Protein AF-A0A9E4G1M3-F1 (afdb_monomer_lite)

pLDDT: mean 90.33, std 5.77, range [60.66, 97.94]

Secondary structure (DSSP, 8-state):
-HHHHHHHHHHTHHHHHHHHHHHHHHHHHHHHHHHHTTTSTTTTHHHHHHHHHHHHHHHHHHHHHTTS--SSHHHHHHHHHHHHHHHHHHHHHHTTHHHHHHHHHHHHHHHHHHHHHHHHHH-

Foldseek 3Di:
DVVVVVCCVPCVVVLVVVLVQLVLLLVLQVLVQLVVQVVDPLSCSLVSSVVSCVQLVVQLVVCVVVVNDDPDPVSSVVSSVVSSCVSVVVNVVVVVVCSVVVSCVVCVVVVVVSVVVSVVVRD

Sequence (123 aa):
MTLILDWLSREGHLLFFWWLWITLAGVAIMPLALRFLSALPDSGYTLARTLGMLIATWVFWLLGSYGFLDNSAGSIILTWLLVLTASLALYFRAGDGELFSDWWRQNRSLFVVAELLFALVFL

Structure (mmCIF, N/CA/C/O backbone):
data_AF-A0A9E4G1M3-F1
#
_entry.id   AF-A0A9E4G1M3-F1
#
loop_
_atom_site.group_PDB
_atom_site.id
_atom_site.type_symbol
_atom_site.label_atom_id
_atom_site.label_alt_id
_atom_site.label_comp_id
_atom_site.label_asym_id
_atom_site.label_entity_id
_atom_site.label_seq_id
_atom_site.pdbx_PDB_ins_code
_atom_site.Cartn_x
_atom_site.Cartn_y
_atom_site.Cartn_z
_atom_site.occupancy
_atom_site.B_iso_or_equiv
_atom_site.auth_seq_id
_atom_site.auth_comp_id
_atom_site.auth_asym_id
_atom_site.auth_atom_id
_atom_site.pdbx_PDB_model_num
ATOM 1 N N . MET A 1 1 ? -19.475 -21.960 -27.125 1.00 60.66 1 MET A N 1
ATOM 2 C CA . MET A 1 1 ? -18.944 -22.379 -25.806 1.00 60.66 1 MET A CA 1
ATOM 3 C C . MET A 1 1 ? -17.460 -22.770 -25.822 1.00 60.66 1 MET A C 1
ATOM 5 O O . MET A 1 1 ? -16.923 -22.987 -24.749 1.00 60.66 1 MET A O 1
ATOM 9 N N . THR A 1 2 ? -16.772 -22.807 -26.972 1.00 79.12 2 THR A N 1
ATOM 10 C CA . THR A 1 2 ? -15.335 -23.150 -27.072 1.00 79.12 2 THR A CA 1
ATOM 11 C C . THR A 1 2 ? -14.403 -21.961 -26.817 1.00 79.12 2 THR A C 1
ATOM 13 O O . THR A 1 2 ? -13.447 -22.094 -26.068 1.00 79.12 2 THR A O 1
ATOM 16 N N . LEU A 1 3 ? -14.751 -20.765 -27.311 1.00 83.69 3 LEU A N 1
ATOM 17 C CA . LEU A 1 3 ? -13.913 -19.558 -27.192 1.00 83.69 3 LEU A CA 1
ATOM 18 C C . LEU A 1 3 ? -13.527 -19.181 -25.750 1.00 83.69 3 LEU A C 1
ATOM 20 O O . LEU A 1 3 ? -12.393 -18.782 -25.513 1.00 83.69 3 LEU A O 1
ATOM 24 N N . ILE A 1 4 ? -14.446 -19.316 -24.787 1.00 84.25 4 ILE A N 1
ATOM 25 C CA . ILE A 1 4 ? -14.179 -18.969 -23.379 1.00 84.25 4 ILE A CA 1
ATOM 26 C C . ILE A 1 4 ? -13.210 -19.965 -22.739 1.00 84.25 4 ILE A C 1
ATOM 28 O O . ILE A 1 4 ? -12.280 -19.547 -22.062 1.00 84.25 4 ILE A O 1
ATOM 32 N N . LEU A 1 5 ? -13.396 -21.268 -22.971 1.00 85.69 5 LEU A N 1
ATOM 33 C CA . LEU A 1 5 ? -12.518 -22.311 -22.430 1.00 85.69 5 LEU A CA 1
ATOM 34 C C . LEU A 1 5 ? -11.123 -22.245 -23.066 1.00 85.69 5 LEU A C 1
ATOM 36 O O . LEU A 1 5 ? -10.112 -22.362 -22.375 1.00 85.69 5 LEU A O 1
ATOM 40 N N . ASP A 1 6 ? -11.072 -21.972 -24.369 1.00 88.06 6 ASP A N 1
ATOM 41 C CA . ASP A 1 6 ? -9.831 -21.785 -25.116 1.00 88.06 6 ASP A CA 1
ATOM 42 C C . ASP A 1 6 ? -9.049 -20.555 -24.639 1.00 88.06 6 ASP A C 1
ATOM 44 O O . ASP A 1 6 ? -7.819 -20.595 -24.594 1.00 88.06 6 ASP A O 1
ATOM 48 N N . TRP A 1 7 ? -9.742 -19.471 -24.276 1.00 88.75 7 TRP A N 1
ATOM 49 C CA . TRP A 1 7 ? -9.129 -18.294 -23.660 1.00 88.75 7 TRP A CA 1
ATOM 50 C C . TRP A 1 7 ? -8.653 -18.597 -22.237 1.00 88.75 7 TRP A C 1
ATOM 52 O O . TRP A 1 7 ? -7.492 -18.350 -21.924 1.00 88.75 7 TRP A O 1
ATOM 62 N N . LEU A 1 8 ? -9.493 -19.216 -21.399 1.00 87.06 8 LEU A N 1
ATOM 63 C CA . LEU A 1 8 ? -9.148 -19.534 -20.008 1.00 87.06 8 LEU A CA 1
ATOM 64 C C . LEU A 1 8 ? -7.912 -20.438 -19.919 1.00 87.06 8 LEU A C 1
ATOM 66 O O . LEU A 1 8 ? -7.043 -20.217 -19.080 1.00 87.06 8 LEU A O 1
ATOM 70 N N . SER A 1 9 ? -7.802 -21.419 -20.820 1.00 88.06 9 SER A N 1
ATOM 71 C CA . SER A 1 9 ? -6.650 -22.328 -20.874 1.00 88.06 9 SER A CA 1
ATOM 72 C C . SER A 1 9 ? -5.335 -21.630 -21.243 1.00 88.06 9 SER A C 1
ATOM 74 O O . SER A 1 9 ? -4.269 -22.072 -20.820 1.00 88.06 9 SER A O 1
ATOM 76 N N . ARG A 1 10 ? -5.401 -20.534 -22.011 1.00 90.44 10 ARG A N 1
ATOM 77 C CA . ARG A 1 10 ? -4.226 -19.780 -22.467 1.00 90.44 10 ARG A CA 1
ATOM 78 C C . ARG A 1 10 ? -3.873 -18.626 -21.541 1.00 90.44 10 ARG A C 1
ATOM 80 O O . ARG A 1 10 ? -2.705 -18.433 -21.229 1.00 90.44 10 ARG A O 1
ATOM 87 N N . GLU A 1 11 ? -4.874 -17.882 -21.092 1.00 91.25 11 GLU A N 1
ATOM 88 C CA . GLU A 1 11 ? -4.728 -16.567 -20.460 1.00 91.25 11 GLU A CA 1
ATOM 89 C C . GLU A 1 11 ? -5.347 -16.489 -19.061 1.00 91.25 11 GLU A C 1
ATOM 91 O O . GLU A 1 11 ? -5.134 -15.505 -18.361 1.00 91.25 11 GLU A O 1
ATOM 96 N N . GLY A 1 12 ? -6.054 -17.523 -18.593 1.00 87.06 12 GLY A N 1
ATOM 97 C CA . GLY A 1 12 ? -6.704 -17.505 -17.276 1.00 87.06 12 GLY A CA 1
ATOM 98 C C . GLY A 1 12 ? -5.734 -17.252 -16.115 1.00 87.06 12 GLY A C 1
ATOM 99 O O . GLY A 1 12 ? -6.106 -16.646 -15.113 1.00 87.06 12 GLY A O 1
ATOM 100 N N . HIS A 1 13 ? -4.457 -17.612 -16.276 1.00 88.06 13 HIS A N 1
ATOM 101 C CA . HIS A 1 13 ? -3.403 -17.302 -15.308 1.00 88.06 13 HIS A CA 1
ATOM 102 C C . HIS A 1 13 ? -3.223 -15.789 -15.068 1.00 88.06 13 HIS A C 1
ATOM 104 O O . HIS A 1 13 ? -2.813 -15.390 -13.978 1.00 88.06 13 HIS A O 1
ATOM 110 N N . LEU A 1 14 ? -3.561 -14.934 -16.042 1.00 90.69 14 LEU A N 1
ATOM 111 C CA . LEU A 1 14 ? -3.490 -13.476 -15.914 1.00 90.69 14 LEU A CA 1
ATOM 112 C C . LEU A 1 14 ? -4.460 -12.946 -14.855 1.00 90.69 14 LEU A C 1
ATOM 114 O O . LEU A 1 14 ? -4.114 -12.002 -14.149 1.00 90.69 14 LEU A O 1
ATOM 118 N N . LEU A 1 15 ? -5.634 -13.569 -14.697 1.00 87.25 15 LEU A N 1
ATOM 119 C CA . LEU A 1 15 ? -6.597 -13.201 -13.654 1.00 87.25 15 LEU A CA 1
ATOM 120 C C . LEU A 1 15 ? -6.013 -13.447 -12.264 1.00 87.25 15 LEU A C 1
ATOM 122 O O . LEU A 1 15 ? -6.107 -12.587 -11.392 1.00 87.25 15 LEU A O 1
ATOM 126 N N . PHE A 1 16 ? -5.336 -14.583 -12.086 1.00 87.62 16 PHE A N 1
ATOM 127 C CA . PHE A 1 16 ? -4.658 -14.901 -10.835 1.00 87.62 16 PHE A CA 1
ATOM 128 C C . PHE A 1 16 ? -3.524 -13.914 -10.532 1.00 87.62 16 PHE A C 1
ATOM 130 O O . PHE A 1 16 ? -3.434 -13.406 -9.416 1.00 87.62 16 PHE A O 1
ATOM 137 N N . PHE A 1 17 ? -2.676 -13.591 -11.515 1.00 89.06 17 PHE A N 1
ATOM 138 C CA . PHE A 1 17 ? -1.614 -12.601 -11.310 1.00 89.06 17 PHE A CA 1
ATOM 139 C C . PHE A 1 17 ? -2.172 -11.204 -11.042 1.00 89.06 17 PHE A C 1
ATOM 141 O O . PHE A 1 17 ? -1.655 -10.502 -10.177 1.00 89.06 17 PHE A O 1
ATOM 148 N N . TRP A 1 18 ? -3.238 -10.804 -11.735 1.00 87.69 18 TRP A N 1
ATOM 149 C CA . TRP A 1 18 ? -3.932 -9.548 -11.472 1.00 87.69 18 TRP A CA 1
ATOM 150 C C . TRP A 1 18 ? -4.460 -9.495 -10.037 1.00 87.69 18 TRP A C 1
ATOM 152 O O . TRP A 1 18 ? -4.161 -8.552 -9.302 1.00 87.69 18 TRP A O 1
ATOM 162 N N . TRP A 1 19 ? -5.171 -10.545 -9.617 1.00 88.25 19 TRP A N 1
ATOM 163 C CA . TRP A 1 19 ? -5.657 -10.724 -8.251 1.00 88.25 19 TRP A CA 1
ATOM 164 C C . TRP A 1 19 ? -4.520 -10.667 -7.224 1.00 88.25 19 TRP A C 1
ATOM 166 O O . TRP A 1 19 ? -4.639 -10.004 -6.190 1.00 88.25 19 TRP A O 1
ATOM 176 N N . LEU A 1 20 ? -3.384 -11.299 -7.516 1.00 89.19 20 LEU A N 1
ATOM 177 C CA . LEU A 1 20 ? -2.210 -11.270 -6.652 1.00 89.19 20 LEU A CA 1
ATOM 178 C C . LEU A 1 20 ? -1.647 -9.849 -6.529 1.00 89.19 20 LEU A C 1
ATOM 180 O O . LEU A 1 20 ? -1.432 -9.379 -5.414 1.00 89.19 20 LEU A O 1
ATOM 184 N N . TRP A 1 21 ? -1.462 -9.133 -7.640 1.00 90.25 21 TRP A N 1
ATOM 185 C CA . TRP A 1 21 ? -0.898 -7.781 -7.634 1.00 90.25 21 TRP A CA 1
ATOM 186 C C . TRP A 1 21 ? -1.763 -6.779 -6.869 1.00 90.25 21 TRP A C 1
ATOM 188 O O . TRP A 1 21 ? -1.241 -6.038 -6.039 1.00 90.25 21 TRP A O 1
ATOM 198 N N . ILE A 1 22 ? -3.083 -6.792 -7.065 1.00 91.38 22 ILE A N 1
ATOM 199 C CA . ILE A 1 22 ? -3.995 -5.917 -6.308 1.00 91.38 22 ILE A CA 1
ATOM 200 C C . ILE A 1 22 ? -4.104 -6.326 -4.829 1.00 91.38 22 ILE A C 1
ATOM 202 O O . ILE A 1 22 ? -4.388 -5.488 -3.974 1.00 91.38 22 ILE A O 1
ATOM 206 N N . THR A 1 23 ? -3.855 -7.597 -4.494 1.00 90.69 23 THR A N 1
ATOM 207 C CA . THR A 1 23 ? -3.741 -8.040 -3.094 1.00 90.69 23 THR A CA 1
ATOM 208 C C . THR A 1 23 ? -2.472 -7.490 -2.458 1.00 90.69 23 THR A C 1
ATOM 210 O O . THR A 1 23 ? -2.539 -6.866 -1.401 1.00 90.69 23 THR A O 1
ATOM 213 N N . LEU A 1 24 ? -1.324 -7.663 -3.120 1.00 92.06 24 LEU A N 1
ATOM 214 C CA . L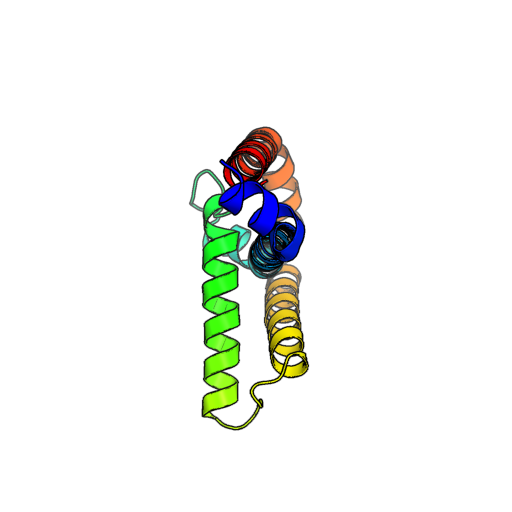EU A 1 24 ? -0.042 -7.110 -2.679 1.00 92.06 24 LEU A CA 1
ATOM 215 C C . LEU A 1 24 ? -0.125 -5.591 -2.523 1.00 92.06 24 LEU A C 1
ATOM 217 O O . LEU A 1 24 ? 0.425 -5.040 -1.570 1.00 92.06 24 LEU A O 1
ATOM 221 N N . ALA A 1 25 ? -0.895 -4.938 -3.393 1.00 92.06 25 ALA A N 1
ATOM 222 C CA . ALA A 1 25 ? -1.213 -3.531 -3.278 1.00 92.06 25 ALA A CA 1
ATOM 223 C C . ALA A 1 25 ? -1.896 -3.160 -1.971 1.00 92.06 25 ALA A C 1
ATOM 225 O O . ALA A 1 25 ? -1.441 -2.265 -1.254 1.00 92.06 25 ALA A O 1
ATOM 226 N N . GLY A 1 26 ? -2.972 -3.879 -1.656 1.00 93.38 26 GLY A N 1
ATOM 227 C CA . GLY A 1 26 ? -3.687 -3.704 -0.403 1.00 93.38 26 GLY A CA 1
ATOM 228 C C . GLY A 1 26 ? -2.787 -3.934 0.800 1.00 93.38 26 GLY A C 1
ATOM 229 O O . GLY A 1 26 ? -2.756 -3.103 1.701 1.00 93.38 26 GLY A O 1
ATOM 230 N N . VAL A 1 27 ? -1.989 -5.002 0.784 1.00 92.19 27 VAL A N 1
ATOM 231 C CA . VAL A 1 27 ? -1.061 -5.328 1.875 1.00 92.19 27 VAL A CA 1
ATOM 232 C C . VAL A 1 27 ? -0.019 -4.227 2.076 1.00 92.19 27 VAL A C 1
ATOM 234 O O . VAL A 1 27 ? 0.232 -3.834 3.214 1.00 92.19 27 VAL A O 1
ATOM 237 N N . ALA A 1 28 ? 0.552 -3.686 0.997 1.00 94.12 28 ALA A N 1
ATOM 238 C CA . ALA A 1 28 ? 1.566 -2.637 1.079 1.00 94.12 28 ALA A CA 1
ATOM 239 C C . ALA A 1 28 ? 1.049 -1.368 1.770 1.00 94.12 28 ALA A C 1
ATOM 241 O O . ALA A 1 28 ? 1.768 -0.749 2.558 1.00 94.12 28 ALA A O 1
ATOM 242 N N . ILE A 1 29 ? -0.207 -0.996 1.513 1.00 95.44 29 ILE A N 1
ATOM 243 C CA . ILE A 1 29 ? -0.812 0.203 2.098 1.00 95.44 29 ILE A CA 1
ATOM 244 C C . ILE A 1 29 ? -1.550 -0.056 3.413 1.00 95.44 29 ILE A C 1
ATOM 246 O O . ILE A 1 29 ? -1.871 0.896 4.119 1.00 95.44 29 ILE A O 1
ATOM 250 N N . MET A 1 30 ? -1.804 -1.315 3.772 1.00 92.50 30 MET A N 1
ATOM 251 C CA . MET A 1 30 ? -2.613 -1.678 4.937 1.00 92.50 30 MET A CA 1
ATOM 252 C C . MET A 1 30 ? -2.164 -1.002 6.248 1.00 92.50 30 MET A C 1
ATOM 254 O O . MET A 1 30 ? -3.032 -0.476 6.942 1.00 92.50 30 MET A O 1
ATOM 258 N N . PRO A 1 31 ? -0.860 -0.913 6.591 1.00 91.94 31 PRO A N 1
ATOM 259 C CA . PRO A 1 31 ? -0.431 -0.209 7.804 1.00 91.94 31 PRO A CA 1
ATOM 260 C C . PRO A 1 31 ? -0.842 1.273 7.827 1.00 91.94 31 PRO A C 1
ATOM 262 O O . PRO A 1 31 ? -1.276 1.788 8.855 1.00 91.94 31 PRO A O 1
ATOM 265 N N . LEU A 1 32 ? -0.755 1.955 6.680 1.00 92.00 32 LEU A N 1
ATOM 266 C CA . LEU A 1 32 ? -1.216 3.337 6.526 1.00 92.00 32 LEU A CA 1
ATOM 267 C C . LEU A 1 32 ? -2.741 3.439 6.541 1.00 92.00 32 LEU A C 1
ATOM 269 O O . LEU A 1 32 ? -3.272 4.368 7.148 1.00 92.00 32 LEU A O 1
ATOM 273 N N . ALA A 1 33 ? -3.438 2.500 5.895 1.00 93.56 33 ALA A N 1
ATOM 274 C CA . ALA A 1 33 ? -4.895 2.452 5.879 1.00 93.56 33 ALA A CA 1
ATOM 275 C C . ALA A 1 33 ? -5.439 2.298 7.304 1.00 93.56 33 ALA A C 1
ATOM 277 O O . ALA A 1 33 ? -6.201 3.149 7.745 1.00 93.56 33 ALA A O 1
ATOM 278 N N . LEU A 1 34 ? -4.948 1.319 8.068 1.00 91.50 34 LEU A N 1
ATOM 279 C CA . LEU A 1 34 ? -5.350 1.103 9.461 1.00 91.50 34 LEU A CA 1
ATOM 280 C C . LEU A 1 34 ? -5.200 2.351 10.326 1.00 91.50 34 LEU A C 1
ATOM 282 O O . LEU A 1 34 ? -6.036 2.610 11.183 1.00 91.50 34 LEU A O 1
ATOM 286 N N . ARG A 1 35 ? -4.154 3.142 10.085 1.00 90.12 35 ARG A N 1
ATOM 287 C CA . ARG A 1 35 ? -3.905 4.372 10.829 1.00 90.12 35 ARG A CA 1
ATOM 288 C C . ARG A 1 35 ? -4.829 5.507 10.393 1.00 90.12 35 ARG A C 1
ATOM 290 O O . ARG A 1 35 ? -5.568 6.055 11.210 1.00 90.12 35 ARG A O 1
ATOM 297 N N . PHE A 1 36 ? -4.780 5.882 9.115 1.00 91.25 36 PHE A N 1
ATOM 298 C CA . PHE A 1 36 ? -5.482 7.064 8.602 1.00 91.25 36 PHE A CA 1
ATOM 299 C C . PHE A 1 36 ? -6.986 6.854 8.434 1.00 91.25 36 PHE A C 1
ATOM 301 O O . PHE A 1 36 ? -7.747 7.817 8.456 1.00 91.25 36 PHE A O 1
ATOM 308 N N . LEU A 1 37 ? -7.410 5.603 8.285 1.00 93.19 37 LEU A N 1
ATOM 309 C CA . LEU A 1 37 ? -8.800 5.194 8.122 1.00 93.19 37 LEU A CA 1
ATOM 310 C C . LEU A 1 37 ? -9.322 4.443 9.350 1.00 93.19 37 LEU A C 1
ATOM 312 O O . LEU A 1 37 ? -10.377 3.827 9.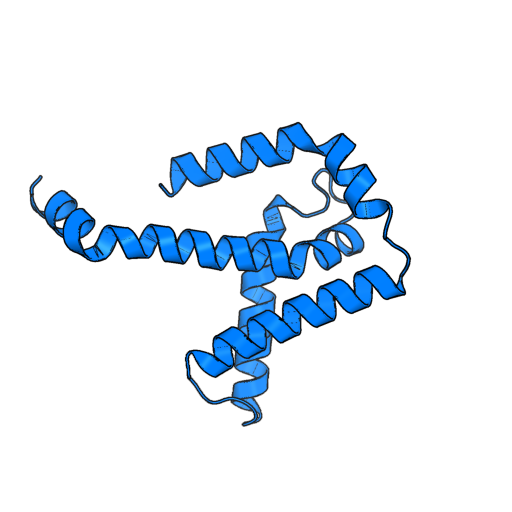269 1.00 93.19 37 LEU A O 1
ATOM 316 N N . SER A 1 38 ? -8.640 4.538 10.497 1.00 88.75 38 SER A N 1
ATOM 317 C CA . SER A 1 38 ? -9.065 3.943 11.779 1.00 88.75 38 SER A CA 1
ATOM 318 C C . SER A 1 38 ? -10.487 4.332 12.200 1.00 88.75 38 SER A C 1
ATOM 320 O O . SER A 1 38 ? -11.154 3.561 12.882 1.00 88.75 38 SER A O 1
ATOM 322 N N . ALA A 1 39 ? -10.975 5.499 11.768 1.00 89.25 39 ALA A N 1
ATOM 323 C CA . ALA A 1 39 ? -12.335 5.961 12.039 1.00 89.25 39 ALA A CA 1
ATOM 324 C C . ALA A 1 39 ? -13.428 5.200 11.256 1.00 89.25 39 ALA A C 1
ATOM 326 O O . ALA A 1 39 ? -14.608 5.330 11.580 1.00 89.25 39 ALA A O 1
ATOM 327 N N . LEU A 1 40 ? -13.067 4.436 10.217 1.00 89.88 40 LEU A N 1
ATOM 328 C CA . LEU A 1 40 ? -14.007 3.611 9.458 1.00 89.88 40 LEU A CA 1
ATOM 329 C C . LEU A 1 40 ? -14.270 2.272 10.171 1.00 89.88 40 LEU A C 1
ATOM 331 O O . LEU A 1 40 ? -13.355 1.725 10.787 1.00 89.88 40 LEU A O 1
ATOM 335 N N . PRO A 1 41 ? -15.477 1.684 10.036 1.00 85.56 41 PRO A N 1
ATOM 336 C CA . PRO A 1 41 ? -15.829 0.421 10.700 1.00 85.56 41 PRO A CA 1
ATOM 337 C C . PRO A 1 41 ? -14.917 -0.768 10.355 1.00 85.56 41 PRO A C 1
ATOM 339 O O . PRO A 1 41 ? -14.766 -1.691 11.154 1.00 85.56 41 PRO A O 1
ATOM 342 N N . ASP A 1 42 ? -14.326 -0.768 9.159 1.00 87.75 42 ASP A N 1
ATOM 343 C CA . ASP A 1 42 ? -13.393 -1.794 8.681 1.00 87.75 42 ASP A CA 1
ATOM 344 C C . ASP A 1 42 ? -11.921 -1.353 8.754 1.00 87.75 42 ASP A C 1
ATOM 346 O O . ASP A 1 42 ? -11.036 -2.067 8.276 1.00 87.75 42 ASP A O 1
ATOM 350 N N . SER A 1 43 ? -11.661 -0.171 9.322 1.00 88.94 43 SER A N 1
ATOM 351 C CA . SER A 1 43 ? -10.361 0.509 9.354 1.00 88.94 43 SER A CA 1
ATOM 352 C C . SER A 1 43 ? -9.688 0.634 7.979 1.00 88.94 43 SER A C 1
ATOM 354 O O . SER A 1 43 ? -8.463 0.604 7.860 1.00 88.94 43 SER A O 1
ATOM 356 N N . GLY A 1 44 ? -10.493 0.756 6.917 1.00 90.38 44 GLY A N 1
ATOM 357 C CA . GLY A 1 44 ? -10.018 0.968 5.552 1.00 90.38 44 GLY A CA 1
ATOM 358 C C . GLY A 1 44 ? -9.562 -0.293 4.816 1.00 90.38 44 GLY A C 1
ATOM 359 O O . GLY A 1 44 ? -9.041 -0.176 3.707 1.00 90.38 44 GLY A O 1
ATOM 360 N N . TYR A 1 45 ? -9.765 -1.488 5.376 1.00 90.00 45 TYR A N 1
ATOM 361 C CA . TYR A 1 45 ? -9.342 -2.746 4.755 1.00 90.00 45 TYR A CA 1
ATOM 362 C C . TYR A 1 45 ? -9.969 -2.984 3.372 1.00 90.00 45 TYR A C 1
ATOM 364 O O . TYR A 1 45 ? -9.263 -3.336 2.427 1.00 90.00 45 TYR A O 1
ATOM 372 N N . THR A 1 46 ? -11.269 -2.717 3.205 1.00 88.50 46 THR A N 1
ATOM 373 C CA . THR A 1 46 ? -11.951 -2.895 1.908 1.00 88.50 46 THR A CA 1
ATOM 374 C C . THR A 1 46 ? -11.406 -1.930 0.851 1.00 88.50 46 THR A C 1
ATOM 376 O O . THR A 1 46 ? -11.341 -2.253 -0.335 1.00 88.50 46 THR A O 1
ATOM 379 N N . LEU A 1 47 ? -10.961 -0.746 1.283 1.00 91.19 47 LEU A N 1
ATOM 380 C CA . LEU A 1 47 ? -10.355 0.265 0.418 1.00 91.19 47 LEU A CA 1
ATOM 381 C C . LEU A 1 47 ? -8.865 0.020 0.166 1.00 91.19 47 LEU A C 1
ATOM 383 O O . LEU A 1 47 ? -8.322 0.604 -0.771 1.00 91.19 47 LEU A O 1
ATOM 387 N N . ALA A 1 48 ? -8.202 -0.835 0.950 1.00 93.38 48 ALA A N 1
ATOM 388 C CA . ALA A 1 48 ? -6.754 -0.999 0.909 1.00 93.38 48 ALA A CA 1
ATOM 389 C C . ALA A 1 48 ? -6.260 -1.382 -0.491 1.00 93.38 48 ALA A C 1
ATOM 391 O O . ALA A 1 48 ? -5.315 -0.781 -0.989 1.00 93.38 48 ALA A O 1
ATOM 392 N N . ARG A 1 49 ? -6.928 -2.319 -1.176 1.00 92.06 49 ARG A N 1
ATOM 393 C CA . ARG A 1 49 ? -6.555 -2.750 -2.541 1.00 92.06 49 ARG A CA 1
ATOM 394 C C . ARG A 1 49 ? -6.581 -1.577 -3.528 1.00 92.06 49 ARG A C 1
ATOM 396 O O . ARG A 1 49 ? -5.617 -1.357 -4.259 1.00 92.06 49 ARG A O 1
ATOM 403 N N . THR A 1 50 ? -7.650 -0.782 -3.492 1.00 94.00 50 THR A N 1
ATOM 404 C CA . THR A 1 50 ? -7.823 0.405 -4.343 1.00 94.00 50 THR A CA 1
ATOM 405 C C . THR A 1 50 ? -6.815 1.500 -3.997 1.00 94.00 50 THR A C 1
ATOM 407 O O . THR A 1 50 ? -6.189 2.064 -4.891 1.00 94.00 50 THR A O 1
ATOM 410 N N . LEU A 1 51 ? -6.617 1.784 -2.708 1.00 95.56 51 LEU A N 1
ATOM 411 C CA . LEU A 1 51 ? -5.666 2.791 -2.232 1.00 95.56 51 LEU A CA 1
ATOM 412 C C . LEU A 1 51 ? -4.224 2.411 -2.552 1.00 95.56 51 LEU A C 1
ATOM 414 O O . LEU A 1 51 ? -3.450 3.260 -2.981 1.00 95.56 51 LEU A O 1
ATOM 418 N N . GLY A 1 52 ? -3.872 1.138 -2.387 1.00 95.25 52 GLY A N 1
ATOM 419 C CA . GLY A 1 52 ? -2.551 0.619 -2.705 1.00 95.25 52 GLY A CA 1
ATOM 420 C C . GLY A 1 52 ? -2.252 0.754 -4.189 1.00 95.25 52 GLY A C 1
ATOM 421 O O . GLY A 1 52 ? -1.194 1.259 -4.553 1.00 95.25 52 GLY A O 1
ATOM 422 N N . MET A 1 53 ? -3.213 0.392 -5.045 1.00 95.19 53 MET A N 1
ATOM 423 C CA . MET A 1 53 ? -3.098 0.582 -6.492 1.00 95.19 53 MET A CA 1
ATOM 424 C C . MET A 1 53 ? -2.954 2.058 -6.856 1.00 95.19 53 MET A C 1
ATOM 426 O O . MET A 1 53 ? -2.061 2.406 -7.627 1.00 95.19 53 MET A O 1
ATOM 430 N N . LEU A 1 54 ? -3.790 2.929 -6.282 1.00 96.25 54 LEU A N 1
ATOM 431 C CA . LEU A 1 54 ? -3.739 4.369 -6.524 1.00 96.25 54 LEU A CA 1
ATOM 432 C C . LEU A 1 54 ? -2.375 4.948 -6.139 1.00 96.25 54 LEU A C 1
ATOM 434 O O . LEU A 1 54 ? -1.742 5.609 -6.956 1.00 96.25 54 LEU A O 1
ATOM 438 N N . ILE A 1 55 ? -1.914 4.682 -4.917 1.00 96.31 55 ILE A N 1
ATOM 439 C CA . ILE A 1 55 ? -0.675 5.251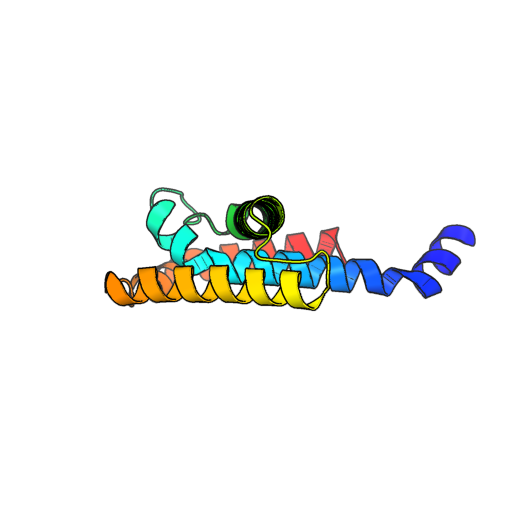 -4.382 1.00 96.31 55 ILE A CA 1
ATOM 440 C C . ILE A 1 55 ? 0.539 4.693 -5.122 1.00 96.31 55 ILE A C 1
ATOM 442 O O . ILE A 1 55 ? 1.389 5.475 -5.536 1.00 96.31 55 ILE A O 1
ATOM 446 N N . ALA A 1 56 ? 0.619 3.381 -5.354 1.00 95.44 56 ALA A N 1
ATOM 447 C CA . ALA A 1 56 ? 1.737 2.799 -6.096 1.00 95.44 56 ALA A CA 1
ATOM 448 C C . ALA A 1 56 ? 1.790 3.302 -7.542 1.00 95.44 56 ALA A C 1
ATOM 450 O O . ALA A 1 56 ? 2.853 3.706 -8.008 1.00 95.44 56 ALA A O 1
ATOM 451 N N . THR A 1 57 ? 0.648 3.360 -8.234 1.00 95.62 57 THR A N 1
ATOM 452 C CA . THR A 1 57 ? 0.592 3.878 -9.611 1.00 95.62 57 THR A CA 1
ATOM 453 C C . THR A 1 57 ? 0.965 5.355 -9.655 1.00 95.62 57 THR A C 1
ATOM 455 O O . THR A 1 57 ? 1.733 5.773 -10.520 1.00 95.62 57 THR A O 1
ATOM 458 N N . TRP A 1 58 ? 0.462 6.147 -8.706 1.00 96.81 58 TRP A N 1
ATOM 459 C CA . TRP A 1 58 ? 0.766 7.570 -8.625 1.00 96.81 58 TRP A CA 1
ATOM 460 C C . TRP A 1 58 ? 2.250 7.823 -8.343 1.00 96.81 58 TRP A C 1
ATOM 462 O O . TRP A 1 58 ? 2.861 8.620 -9.048 1.00 96.81 58 TRP A O 1
ATOM 472 N N . VAL A 1 59 ? 2.860 7.107 -7.389 1.00 97.12 59 VAL A N 1
ATOM 473 C CA . VAL A 1 59 ? 4.301 7.218 -7.095 1.00 97.12 59 VAL A CA 1
ATOM 474 C C . VAL A 1 59 ? 5.141 6.802 -8.303 1.00 97.12 59 VAL A C 1
ATOM 476 O O . VAL A 1 59 ? 6.077 7.515 -8.657 1.00 97.12 59 VAL A O 1
ATOM 479 N N . PHE A 1 60 ? 4.795 5.695 -8.968 1.00 97.38 60 PHE A N 1
ATOM 480 C CA . PHE A 1 60 ? 5.508 5.226 -10.160 1.00 97.38 60 PHE A CA 1
ATOM 481 C C . PHE A 1 60 ? 5.472 6.290 -11.259 1.00 97.38 60 PHE A C 1
ATOM 483 O O . PHE A 1 60 ? 6.507 6.658 -11.814 1.00 97.38 60 PHE A O 1
ATOM 490 N N . TRP A 1 61 ? 4.281 6.827 -11.534 1.00 97.25 61 TRP A N 1
ATOM 491 C CA . TRP A 1 61 ? 4.088 7.835 -12.569 1.00 97.25 61 TRP A CA 1
ATOM 492 C C . TRP A 1 61 ? 4.793 9.150 -12.234 1.00 97.25 61 TRP A C 1
ATOM 494 O O . TRP A 1 61 ? 5.401 9.766 -13.109 1.00 97.25 61 TRP A O 1
ATOM 504 N N . LEU A 1 62 ? 4.760 9.565 -10.966 1.00 97.94 62 LEU A N 1
ATOM 505 C CA . LEU A 1 62 ? 5.455 10.752 -10.482 1.00 97.94 62 LEU A CA 1
ATOM 506 C C . LEU A 1 62 ? 6.970 10.615 -10.689 1.00 97.94 62 LEU A C 1
ATOM 508 O O . LEU A 1 62 ? 7.596 11.486 -11.289 1.00 97.94 62 LEU A O 1
ATOM 512 N N . LEU A 1 63 ? 7.556 9.503 -10.239 1.00 97.81 63 LEU A N 1
ATOM 513 C CA . LEU A 1 63 ? 8.990 9.249 -10.366 1.00 97.81 63 LEU A CA 1
ATOM 514 C C . LEU A 1 63 ? 9.423 9.108 -11.831 1.00 97.81 63 LEU A C 1
ATOM 516 O O . LEU A 1 63 ? 10.468 9.638 -12.206 1.00 97.81 63 LEU A O 1
ATOM 520 N N . GLY A 1 64 ? 8.607 8.466 -12.669 1.00 97.62 64 GLY A N 1
ATOM 521 C CA . GLY A 1 64 ? 8.837 8.406 -14.112 1.00 97.62 64 GLY A CA 1
ATOM 522 C C . GLY A 1 64 ? 8.775 9.782 -14.780 1.00 97.62 64 GLY A C 1
ATOM 523 O O . GLY A 1 64 ? 9.636 10.115 -15.589 1.00 97.62 64 GLY A O 1
ATOM 524 N N . SER A 1 65 ? 7.819 10.629 -14.385 1.00 97.56 65 SER A N 1
ATOM 525 C CA . SER A 1 65 ? 7.668 11.990 -14.927 1.00 97.56 65 SER A CA 1
ATOM 526 C C . SER A 1 65 ? 8.848 12.902 -14.594 1.00 97.56 65 SER A C 1
ATOM 528 O O . SER A 1 65 ? 9.212 13.755 -15.400 1.00 97.56 65 SER A O 1
ATOM 530 N N . TYR A 1 66 ? 9.477 12.708 -13.433 1.00 97.62 66 TYR A N 1
ATOM 531 C CA . TYR A 1 66 ? 10.713 13.403 -13.061 1.00 97.62 66 TYR A CA 1
ATOM 532 C C . TYR A 1 66 ? 11.986 12.752 -13.632 1.00 97.62 66 TYR A C 1
ATOM 534 O O . TYR A 1 66 ? 13.080 13.267 -13.412 1.00 97.62 66 TYR A O 1
ATOM 542 N N . GLY A 1 67 ? 11.863 11.641 -14.366 1.00 96.88 67 GLY A N 1
ATOM 543 C CA . GLY A 1 67 ? 12.987 10.939 -14.988 1.00 96.88 67 GLY A CA 1
ATOM 544 C C . GLY A 1 67 ? 13.787 10.037 -14.044 1.00 96.88 67 GLY A C 1
ATOM 545 O O . GLY A 1 67 ? 14.882 9.615 -14.405 1.00 96.88 67 GLY A O 1
ATOM 546 N N . PHE A 1 68 ? 13.272 9.731 -12.846 1.00 97.19 68 PHE A N 1
ATOM 547 C CA . PHE A 1 68 ? 13.929 8.814 -11.905 1.00 97.19 68 PHE A CA 1
ATOM 548 C C . PHE A 1 68 ? 13.747 7.344 -12.275 1.00 97.19 68 PHE A C 1
ATOM 550 O O . PHE A 1 68 ? 14.605 6.527 -11.950 1.00 97.19 68 PHE A O 1
ATOM 557 N N . LEU A 1 69 ? 12.621 7.003 -12.904 1.00 97.25 69 LEU A N 1
ATOM 558 C CA . LEU A 1 69 ? 12.272 5.636 -13.276 1.00 97.25 69 LEU A CA 1
ATOM 559 C C . LEU A 1 69 ? 12.006 5.535 -14.773 1.00 97.25 69 LEU A C 1
ATOM 561 O O . LEU A 1 69 ? 11.412 6.425 -15.380 1.00 97.25 69 LEU A O 1
ATOM 565 N N . ASP A 1 70 ? 12.408 4.410 -15.348 1.00 96.00 70 ASP A N 1
ATOM 566 C CA . ASP A 1 70 ? 11.998 3.996 -16.681 1.00 96.00 70 ASP A CA 1
ATOM 567 C C . ASP A 1 70 ? 10.713 3.155 -16.626 1.00 96.00 70 ASP A C 1
ATOM 569 O O . ASP A 1 70 ? 10.285 2.676 -15.571 1.00 96.00 70 ASP A O 1
ATOM 573 N N . ASN A 1 71 ? 10.077 2.948 -17.780 1.00 95.94 71 ASN A N 1
ATOM 574 C CA . ASN A 1 71 ? 8.931 2.047 -17.867 1.00 95.94 71 ASN A CA 1
ATOM 575 C C . ASN A 1 71 ? 9.408 0.595 -17.998 1.00 95.94 71 ASN A C 1
ATOM 577 O O . ASN A 1 71 ? 9.404 0.011 -19.082 1.00 95.94 71 ASN A O 1
ATOM 581 N N . SER A 1 72 ? 9.866 0.041 -16.879 1.00 96.50 72 SER A N 1
ATOM 582 C CA . SER A 1 72 ? 10.333 -1.337 -16.772 1.00 96.50 72 SER A CA 1
ATOM 583 C C . SER A 1 72 ? 9.648 -2.071 -15.619 1.00 96.50 72 SER A C 1
ATOM 585 O O . SER A 1 72 ? 9.186 -1.472 -14.643 1.00 96.50 72 SER A O 1
ATOM 587 N N . ALA A 1 73 ? 9.625 -3.404 -15.696 1.00 93.75 73 ALA A N 1
ATOM 588 C CA . ALA A 1 73 ? 9.128 -4.241 -14.603 1.00 93.75 73 ALA A CA 1
ATOM 589 C C . ALA A 1 73 ? 9.900 -3.992 -13.291 1.00 93.75 73 ALA A C 1
ATOM 591 O O . ALA A 1 73 ? 9.306 -4.009 -12.213 1.00 93.75 73 ALA A O 1
ATOM 592 N N . GLY A 1 74 ? 11.205 -3.704 -13.380 1.00 96.00 74 GLY A N 1
ATOM 593 C CA . GLY A 1 74 ? 12.040 -3.373 -12.224 1.00 96.00 74 GLY A CA 1
ATOM 594 C C . GLY A 1 74 ? 11.591 -2.089 -11.527 1.00 96.00 74 GLY A C 1
ATOM 595 O O . GLY A 1 74 ? 11.451 -2.076 -10.306 1.00 96.00 74 GLY A O 1
ATOM 596 N N . SER A 1 75 ? 11.280 -1.043 -12.293 1.00 96.31 75 SER A N 1
ATOM 597 C CA . SER A 1 75 ? 10.789 0.237 -11.767 1.00 96.31 75 SER A CA 1
ATOM 598 C C . SER A 1 75 ? 9.415 0.123 -11.092 1.00 96.31 75 SER A C 1
ATOM 600 O O . SER A 1 75 ? 9.165 0.766 -10.066 1.00 96.31 75 SER A O 1
ATOM 602 N N . ILE A 1 76 ? 8.543 -0.756 -11.597 1.00 93.69 76 ILE A N 1
ATOM 603 C CA . ILE A 1 76 ? 7.260 -1.076 -10.949 1.00 93.69 76 ILE A CA 1
ATOM 604 C C . ILE A 1 76 ? 7.499 -1.771 -9.602 1.00 93.69 76 ILE A C 1
ATOM 606 O O . ILE A 1 76 ? 6.950 -1.347 -8.584 1.00 93.69 76 ILE A O 1
ATOM 610 N N . ILE A 1 77 ? 8.345 -2.809 -9.569 1.00 94.31 77 ILE A N 1
ATOM 611 C CA . ILE A 1 77 ? 8.673 -3.539 -8.331 1.00 94.31 77 ILE A CA 1
ATOM 612 C C . ILE A 1 77 ? 9.321 -2.606 -7.303 1.00 94.31 77 ILE A C 1
ATOM 614 O O . ILE A 1 77 ? 8.943 -2.618 -6.132 1.00 94.31 77 ILE A O 1
ATOM 618 N N . LEU A 1 78 ? 10.261 -1.760 -7.731 1.00 95.75 78 LEU A N 1
ATOM 619 C CA . LEU A 1 78 ? 10.898 -0.772 -6.864 1.00 95.75 78 LEU A CA 1
ATOM 620 C C . LEU A 1 78 ? 9.864 0.176 -6.250 1.00 95.75 78 LEU A C 1
ATOM 622 O O . LEU A 1 78 ? 9.914 0.442 -5.052 1.00 95.75 78 LEU A O 1
ATOM 626 N N . THR A 1 79 ? 8.890 0.635 -7.036 1.00 95.50 79 THR A N 1
ATOM 627 C CA . THR A 1 79 ? 7.819 1.495 -6.523 1.00 95.50 79 THR A CA 1
ATOM 628 C C . THR A 1 79 ? 6.977 0.790 -5.462 1.00 95.50 79 THR A C 1
ATOM 630 O O . THR A 1 79 ? 6.705 1.372 -4.411 1.00 95.50 79 THR A O 1
ATOM 633 N N . TRP A 1 80 ? 6.612 -0.476 -5.684 1.00 94.44 80 TRP A N 1
ATOM 634 C CA . TRP A 1 80 ? 5.915 -1.281 -4.678 1.00 94.44 80 TRP A CA 1
ATOM 635 C C . TRP A 1 80 ? 6.696 -1.373 -3.367 1.00 94.44 80 TRP A C 1
ATOM 637 O O . TRP A 1 80 ? 6.128 -1.176 -2.290 1.00 94.44 80 TRP A O 1
ATOM 647 N N . LEU A 1 81 ? 8.005 -1.621 -3.453 1.00 95.62 81 LEU A N 1
ATOM 648 C CA . LEU A 1 81 ? 8.882 -1.677 -2.286 1.00 95.62 81 LEU A CA 1
ATOM 649 C C . LEU A 1 81 ? 8.986 -0.321 -1.580 1.00 95.62 81 LEU A C 1
ATOM 651 O O . LEU A 1 81 ? 8.962 -0.281 -0.352 1.00 95.62 81 LEU A O 1
ATOM 655 N N . LEU A 1 82 ? 9.049 0.789 -2.318 1.00 96.19 82 LEU A N 1
ATOM 656 C CA . LEU A 1 82 ? 9.051 2.136 -1.739 1.00 96.19 82 LEU A CA 1
ATOM 657 C C . LEU A 1 82 ? 7.758 2.424 -0.967 1.00 96.19 82 LEU A C 1
ATOM 659 O O . LEU A 1 82 ? 7.815 2.908 0.161 1.00 96.19 82 LEU A O 1
ATOM 663 N N . VAL A 1 83 ? 6.598 2.079 -1.529 1.00 96.31 83 VAL A N 1
ATOM 664 C CA . VAL A 1 83 ? 5.307 2.260 -0.846 1.00 96.31 83 VAL A CA 1
ATOM 665 C C . VAL A 1 83 ? 5.228 1.394 0.410 1.00 96.31 83 VAL A C 1
ATOM 667 O O . VAL A 1 83 ? 4.894 1.905 1.479 1.00 96.31 83 VAL A O 1
ATOM 670 N N . LEU A 1 84 ? 5.586 0.110 0.314 1.00 95.94 84 LEU A N 1
ATOM 671 C CA . LEU A 1 84 ? 5.589 -0.806 1.457 1.00 95.94 84 LEU A CA 1
ATOM 672 C C . LEU A 1 84 ? 6.533 -0.320 2.565 1.00 95.94 84 LEU A C 1
ATOM 674 O O . LEU A 1 84 ? 6.148 -0.268 3.732 1.00 95.94 84 LEU A O 1
ATOM 678 N N . THR A 1 85 ? 7.764 0.056 2.213 1.00 96.31 85 THR A N 1
ATOM 679 C CA . THR A 1 85 ? 8.762 0.525 3.186 1.00 96.31 85 THR A CA 1
ATOM 680 C C . THR A 1 85 ? 8.350 1.840 3.836 1.00 96.31 85 THR A C 1
ATOM 682 O O . THR A 1 85 ? 8.472 1.961 5.053 1.00 96.31 85 THR A O 1
ATOM 685 N N . ALA A 1 86 ? 7.799 2.794 3.081 1.00 95.88 86 ALA A N 1
ATOM 686 C CA . ALA A 1 86 ? 7.267 4.037 3.637 1.00 95.88 86 ALA A CA 1
ATOM 687 C C . ALA A 1 86 ? 6.091 3.772 4.590 1.00 95.88 86 ALA A C 1
ATOM 689 O O . ALA A 1 86 ? 6.044 4.332 5.685 1.00 95.88 86 ALA A O 1
ATOM 690 N N . SER A 1 87 ? 5.179 2.879 4.200 1.00 94.44 87 SER A N 1
ATOM 691 C CA . SER A 1 87 ? 4.021 2.472 4.999 1.00 94.44 87 SER A CA 1
ATOM 692 C C . SER A 1 87 ? 4.435 1.850 6.333 1.00 94.44 87 SER A C 1
ATOM 694 O O . SER A 1 87 ? 4.022 2.316 7.398 1.00 94.44 87 SER A O 1
ATOM 696 N N . LEU A 1 88 ? 5.346 0.874 6.293 1.00 93.62 88 LEU A N 1
ATOM 697 C CA . LEU A 1 88 ? 5.895 0.235 7.487 1.00 93.62 88 LEU A CA 1
ATOM 698 C C . LEU A 1 88 ? 6.702 1.211 8.348 1.00 93.62 88 LEU A C 1
ATOM 700 O O . LEU A 1 88 ? 6.538 1.233 9.565 1.00 93.62 88 LEU A O 1
ATOM 704 N N . ALA A 1 89 ? 7.548 2.048 7.744 1.00 94.69 89 ALA A N 1
ATOM 705 C CA . ALA A 1 89 ? 8.339 3.025 8.486 1.00 94.69 89 ALA A CA 1
ATOM 706 C C . ALA A 1 89 ? 7.444 4.009 9.252 1.00 94.69 89 ALA A C 1
ATOM 708 O O . ALA A 1 89 ? 7.713 4.304 10.415 1.00 94.69 89 ALA A O 1
ATOM 709 N N . LEU A 1 90 ? 6.366 4.498 8.633 1.00 92.31 90 LEU A N 1
ATOM 710 C CA . LEU A 1 90 ? 5.418 5.401 9.286 1.00 92.31 90 LEU A CA 1
ATOM 711 C C . LEU A 1 90 ? 4.615 4.711 10.392 1.00 92.31 90 LEU A C 1
ATOM 713 O O . LEU A 1 90 ? 4.360 5.340 11.419 1.00 92.31 90 LEU A O 1
ATOM 717 N N . TYR A 1 91 ? 4.260 3.440 10.200 1.00 90.44 91 TYR A N 1
ATOM 718 C CA . TYR A 1 91 ? 3.586 2.617 11.203 1.00 90.44 91 TYR A CA 1
ATOM 719 C C . TYR A 1 91 ? 4.470 2.388 12.440 1.00 90.44 91 TYR A C 1
ATOM 721 O O . TYR A 1 91 ? 4.078 2.704 13.562 1.00 90.44 91 TYR A O 1
ATOM 729 N N . PHE A 1 92 ? 5.713 1.931 12.249 1.00 89.25 92 PHE A N 1
ATOM 730 C CA . PHE A 1 92 ? 6.622 1.657 13.366 1.00 89.25 92 PHE A CA 1
ATOM 731 C C . PHE A 1 92 ? 7.088 2.924 14.089 1.00 89.25 92 PHE A C 1
ATOM 733 O O . PHE A 1 92 ? 7.251 2.904 15.307 1.00 89.25 92 PHE A O 1
ATOM 740 N N . ARG A 1 93 ? 7.271 4.045 13.378 1.00 90.50 93 ARG A N 1
ATOM 741 C CA . ARG A 1 93 ? 7.657 5.323 14.006 1.00 90.50 93 ARG A CA 1
ATOM 742 C C . ARG A 1 93 ? 6.562 5.926 14.877 1.00 90.50 93 ARG A C 1
ATOM 744 O O . ARG A 1 93 ? 6.883 6.696 15.773 1.00 90.50 93 ARG A O 1
ATOM 751 N N . ALA A 1 94 ? 5.299 5.616 14.600 1.00 86.62 94 ALA A N 1
ATOM 752 C CA . ALA A 1 94 ? 4.174 6.108 15.385 1.00 86.62 94 ALA A CA 1
ATOM 753 C C . ALA A 1 94 ? 3.927 5.297 16.666 1.00 86.62 94 ALA A C 1
ATOM 755 O O . ALA A 1 94 ? 3.206 5.765 17.539 1.00 86.62 94 ALA A O 1
ATOM 756 N N . GLY A 1 95 ? 4.552 4.122 16.807 1.00 82.12 95 GLY A N 1
ATOM 757 C CA . GLY A 1 95 ? 4.289 3.227 17.934 1.00 82.12 95 GLY A CA 1
ATOM 758 C C . GLY A 1 95 ? 2.969 2.464 17.803 1.00 82.12 95 GLY A C 1
ATOM 759 O O . GLY A 1 95 ? 2.502 1.894 18.781 1.00 82.12 95 GLY A O 1
ATOM 760 N N . ASP A 1 96 ? 2.401 2.389 16.596 1.00 81.25 96 ASP A N 1
ATOM 761 C CA . ASP A 1 96 ? 1.088 1.789 16.319 1.00 81.25 96 ASP A CA 1
ATOM 76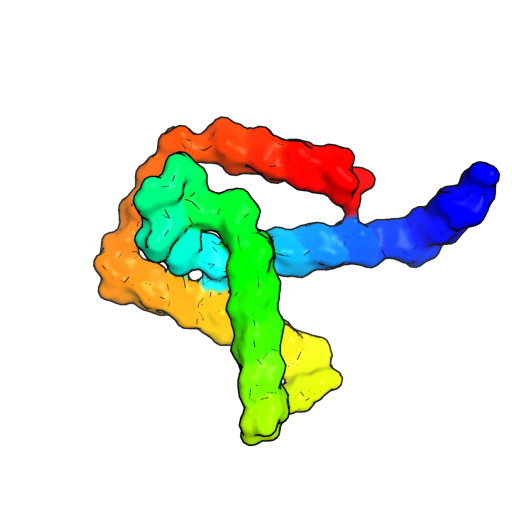2 C C . ASP A 1 96 ? 1.102 0.245 16.369 1.00 81.25 96 ASP A C 1
ATOM 764 O O . ASP A 1 96 ? 0.241 -0.408 15.793 1.00 81.25 96 ASP A O 1
ATOM 768 N N . GLY A 1 97 ? 2.070 -0.380 17.048 1.00 77.75 97 GLY A N 1
ATOM 769 C CA . GLY A 1 97 ? 2.272 -1.834 17.038 1.00 77.75 97 GLY A CA 1
ATOM 770 C C . GLY A 1 97 ? 1.047 -2.646 17.481 1.00 77.75 97 GLY A C 1
ATOM 771 O O . GLY A 1 97 ? 0.822 -3.742 16.966 1.00 77.75 97 GLY A O 1
ATOM 772 N N . GLU A 1 98 ? 0.235 -2.097 18.388 1.00 83.31 98 GLU A N 1
ATOM 773 C CA . GLU A 1 98 ? -0.989 -2.736 18.891 1.00 83.31 98 GLU A CA 1
ATOM 774 C C . GLU A 1 98 ? -2.189 -2.569 17.946 1.00 83.31 98 GLU A C 1
ATOM 776 O O . GLU A 1 98 ? -3.075 -3.421 17.933 1.00 83.31 98 GLU A O 1
ATOM 781 N N . LEU A 1 99 ? -2.170 -1.558 17.072 1.00 84.06 99 LEU A N 1
ATOM 782 C CA . LEU A 1 99 ? -3.283 -1.163 16.201 1.00 84.06 99 LEU A CA 1
ATOM 783 C C . LEU A 1 99 ? -3.673 -2.289 15.228 1.00 84.06 99 LEU A C 1
ATOM 785 O O . LEU A 1 99 ? -4.852 -2.613 15.081 1.00 84.06 99 LEU A O 1
ATOM 789 N N . PHE A 1 100 ? -2.685 -2.961 14.625 1.00 85.50 100 PHE A N 1
ATOM 790 C CA . PHE A 1 100 ? -2.938 -4.135 13.779 1.00 85.50 100 PHE A CA 1
ATOM 791 C C . PHE A 1 100 ? -3.480 -5.328 14.581 1.00 85.50 100 PHE A C 1
ATOM 793 O O . PHE A 1 100 ? -4.369 -6.040 14.117 1.00 85.50 100 PHE A O 1
ATOM 800 N N . SER A 1 101 ? -2.951 -5.553 15.787 1.00 85.44 101 SER A N 1
ATOM 801 C CA . SER A 1 101 ? -3.345 -6.670 16.658 1.00 85.44 101 SER A CA 1
ATOM 802 C C . SER A 1 101 ? -4.792 -6.521 17.138 1.00 85.44 101 SER A C 1
ATOM 804 O O . SER A 1 101 ? -5.566 -7.482 17.110 1.00 85.44 101 SER A O 1
ATOM 806 N N . ASP A 1 102 ? -5.170 -5.303 17.527 1.00 86.94 102 ASP A N 1
ATOM 807 C CA . ASP A 1 102 ? -6.524 -4.946 17.940 1.00 86.94 102 ASP A CA 1
ATOM 808 C C . ASP A 1 102 ? -7.519 -5.053 16.793 1.00 86.94 102 ASP A C 1
ATOM 810 O O . ASP A 1 102 ? -8.574 -5.674 16.965 1.00 86.94 102 ASP A O 1
ATOM 814 N N . TRP A 1 103 ? -7.167 -4.516 15.623 1.00 87.94 103 TRP A N 1
ATOM 815 C CA . TRP A 1 103 ? -7.990 -4.636 14.424 1.00 87.94 103 TRP A CA 1
ATOM 816 C C . TRP A 1 103 ? -8.201 -6.101 14.039 1.00 87.94 103 TRP A C 1
ATOM 818 O O . TRP A 1 103 ? -9.332 -6.537 13.842 1.00 87.94 103 TRP A O 1
ATOM 828 N N . TRP A 1 104 ? -7.136 -6.908 14.006 1.00 86.75 104 TRP A N 1
ATOM 829 C CA . TRP A 1 104 ? -7.241 -8.320 13.637 1.00 86.75 104 TRP A CA 1
ATOM 830 C C . TRP A 1 104 ? -8.194 -9.092 14.558 1.00 86.75 104 TRP A C 1
ATOM 832 O O . TRP A 1 104 ? -9.020 -9.880 14.091 1.00 86.75 104 TRP A O 1
ATOM 842 N N . ARG A 1 105 ? -8.129 -8.843 15.874 1.00 87.12 105 ARG A N 1
ATOM 843 C CA . ARG A 1 105 ? -9.042 -9.465 16.847 1.00 87.12 105 ARG A CA 1
ATOM 844 C C . ARG A 1 105 ? -10.500 -9.073 16.611 1.00 87.12 105 ARG A C 1
ATOM 846 O O . ARG A 1 105 ? -11.372 -9.938 16.709 1.00 87.12 105 ARG A O 1
ATOM 853 N N . GLN A 1 106 ? -10.757 -7.804 16.307 1.00 87.19 106 GLN A N 1
ATOM 854 C CA . GLN A 1 106 ? -12.107 -7.256 16.147 1.00 87.19 106 GLN A CA 1
ATOM 855 C C . GLN A 1 106 ? -12.723 -7.583 14.778 1.00 87.19 106 GLN A C 1
ATOM 857 O O . GLN A 1 106 ? -13.925 -7.828 14.685 1.00 87.19 106 GLN A O 1
ATOM 862 N N . ASN A 1 107 ? -11.904 -7.664 13.726 1.00 89.31 107 ASN A N 1
ATOM 863 C CA . ASN A 1 107 ? -12.358 -7.698 12.335 1.00 89.31 107 ASN A CA 1
ATOM 864 C C . ASN A 1 107 ? -12.036 -9.014 11.601 1.00 89.31 107 ASN A C 1
ATOM 866 O O . ASN A 1 107 ? -12.203 -9.089 10.385 1.00 89.31 107 ASN A O 1
ATOM 870 N N . ARG A 1 108 ? -11.640 -10.090 12.301 1.00 86.94 108 ARG A N 1
ATOM 871 C CA . ARG A 1 108 ? -11.310 -11.388 11.666 1.00 86.94 108 ARG A CA 1
ATOM 872 C C . ARG A 1 108 ? -12.408 -11.939 10.745 1.00 86.94 108 ARG A C 1
ATOM 874 O O . ARG A 1 108 ? -12.104 -12.518 9.708 1.00 86.94 108 ARG A O 1
ATOM 881 N N . SER A 1 109 ? -13.682 -11.780 11.116 1.00 86.94 109 SER A N 1
ATOM 882 C CA . SER A 1 109 ? -14.809 -12.249 10.298 1.00 86.94 109 SER A CA 1
ATOM 883 C C . SER A 1 109 ? -14.946 -11.417 9.029 1.00 86.94 109 SER A C 1
ATOM 885 O O . SER A 1 109 ? -15.181 -11.977 7.964 1.00 86.94 109 SER A O 1
ATOM 887 N N . LEU A 1 110 ? -14.739 -10.102 9.135 1.00 86.62 110 LEU A N 1
ATOM 888 C CA . LEU A 1 110 ? -14.733 -9.186 8.001 1.00 86.62 110 LEU A CA 1
ATOM 889 C C . LEU A 1 110 ? -13.623 -9.555 7.018 1.00 86.62 110 LEU A C 1
ATOM 891 O O . LEU A 1 110 ? -13.907 -9.686 5.834 1.00 86.62 110 LEU A O 1
ATOM 895 N N . PHE A 1 111 ? -12.402 -9.795 7.509 1.00 85.50 111 PHE A N 1
ATOM 896 C CA . PHE A 1 111 ? -11.279 -10.248 6.684 1.00 85.50 111 PHE A CA 1
ATOM 897 C C . PHE A 1 111 ? -11.632 -11.522 5.902 1.00 85.50 111 PHE A C 1
ATOM 899 O O . PHE A 1 111 ? -11.542 -11.545 4.679 1.00 85.50 111 PHE A O 1
ATOM 906 N N . VAL A 1 112 ? -12.112 -12.566 6.589 1.00 87.50 112 VAL A N 1
ATOM 907 C CA . VAL A 1 112 ? -12.448 -13.847 5.943 1.00 87.50 112 VAL A CA 1
ATOM 908 C C . VAL A 1 112 ? -13.579 -13.690 4.925 1.00 87.50 112 VAL A C 1
ATOM 910 O O . VAL A 1 112 ? -13.471 -14.203 3.816 1.00 87.50 112 VAL A O 1
ATOM 913 N N . VAL A 1 113 ? -14.656 -12.979 5.271 1.00 89.94 113 VAL A N 1
ATOM 914 C CA . VAL A 1 113 ? -15.792 -12.774 4.358 1.00 89.94 113 VAL A CA 1
ATOM 915 C C . VAL A 1 113 ? -15.368 -11.973 3.132 1.00 89.94 113 VAL A C 1
ATOM 917 O O . VAL A 1 113 ? -15.734 -12.336 2.018 1.00 89.94 113 VAL A O 1
ATOM 920 N N . ALA A 1 114 ? -14.581 -10.917 3.316 1.00 85.62 114 ALA A N 1
ATOM 921 C CA . ALA A 1 114 ? -14.086 -10.101 2.219 1.00 85.62 114 ALA A CA 1
ATOM 922 C C . ALA A 1 114 ? -13.162 -10.896 1.286 1.00 85.62 114 ALA A C 1
ATOM 924 O O . ALA A 1 114 ? -13.365 -10.848 0.077 1.00 85.62 114 ALA A O 1
ATOM 925 N N . GLU A 1 115 ? -12.207 -11.668 1.816 1.00 85.69 115 GLU A N 1
ATOM 926 C CA . GLU A 1 115 ? -11.340 -12.519 0.989 1.00 85.69 115 GLU A CA 1
ATOM 927 C C . GLU A 1 115 ? -12.131 -13.616 0.266 1.00 85.69 115 GLU A C 1
ATOM 929 O O . GLU A 1 115 ? -11.870 -13.875 -0.904 1.00 85.69 115 GLU A O 1
ATOM 934 N N . LEU A 1 116 ? -13.138 -14.221 0.908 1.00 89.00 116 LEU A N 1
ATOM 935 C CA . LEU A 1 116 ? -14.003 -15.218 0.266 1.00 89.00 116 LEU A CA 1
ATOM 936 C C . LEU A 1 116 ? -14.856 -14.616 -0.850 1.00 89.00 116 LEU A C 1
ATOM 938 O O . LEU A 1 116 ? -14.933 -15.196 -1.928 1.00 89.00 116 LEU A O 1
ATOM 942 N N . LEU A 1 117 ? -15.486 -13.461 -0.613 1.00 87.25 117 LEU A N 1
ATOM 943 C CA . LEU A 1 117 ? -16.248 -12.750 -1.642 1.00 87.25 117 LEU A CA 1
ATOM 944 C C . LEU A 1 117 ? -15.343 -12.355 -2.808 1.00 87.25 117 LEU A C 1
ATOM 946 O O . LEU A 1 117 ? -15.725 -12.500 -3.965 1.00 87.25 117 LEU A O 1
ATOM 950 N N . PHE A 1 118 ? -14.135 -11.887 -2.505 1.00 81.12 118 PHE A N 1
ATOM 951 C CA . PHE A 1 118 ? -13.175 -11.485 -3.518 1.00 81.12 118 PHE A CA 1
ATOM 952 C C . PHE A 1 118 ? -12.676 -12.686 -4.330 1.00 81.12 118 PHE A C 1
ATOM 954 O O . PHE A 1 118 ? -12.674 -12.633 -5.556 1.00 81.12 118 PHE A O 1
ATOM 961 N N . ALA A 1 119 ? -12.331 -13.796 -3.675 1.00 81.50 119 ALA A N 1
ATOM 962 C CA . ALA A 1 119 ? -11.976 -15.039 -4.349 1.00 81.50 119 ALA A CA 1
ATOM 963 C C . ALA A 1 119 ? -13.131 -15.563 -5.214 1.00 81.50 119 ALA A C 1
ATOM 965 O O . ALA A 1 119 ? -12.905 -15.912 -6.359 1.00 81.50 119 ALA A O 1
ATOM 966 N N . LEU A 1 120 ? -14.370 -15.545 -4.715 1.00 88.44 120 LEU A N 1
ATOM 967 C CA . LEU A 1 120 ? -15.540 -16.038 -5.449 1.00 88.44 120 LEU A CA 1
ATOM 968 C C . LEU A 1 120 ? -15.874 -15.209 -6.699 1.00 88.44 120 LEU A C 1
ATOM 970 O O . LEU A 1 120 ? -16.435 -15.737 -7.654 1.00 88.44 120 LEU A O 1
ATOM 974 N N . VAL A 1 121 ? -15.576 -13.909 -6.689 1.00 83.81 121 VAL A N 1
ATOM 975 C CA . VAL A 1 121 ? -15.828 -13.029 -7.840 1.00 83.81 121 VAL A CA 1
ATOM 976 C C . VAL A 1 121 ? -14.701 -13.101 -8.876 1.00 83.81 121 VAL A C 1
ATOM 978 O O . VAL A 1 121 ? -14.969 -12.920 -10.063 1.00 83.81 121 VAL A O 1
ATOM 981 N N . PHE A 1 122 ? -13.454 -13.331 -8.450 1.00 72.31 122 PHE A N 1
ATOM 982 C CA . PHE A 1 122 ? -12.271 -13.193 -9.311 1.00 72.31 122 PHE A CA 1
ATOM 983 C C . PHE A 1 122 ? -11.542 -14.502 -9.660 1.00 72.31 122 PHE A C 1
ATOM 985 O O . PHE A 1 122 ? -10.684 -14.461 -10.545 1.00 72.31 122 PHE A O 1
ATOM 992 N N . LEU A 1 123 ? -11.846 -15.623 -8.998 1.00 74.00 123 LEU A N 1
ATOM 993 C CA . LEU A 1 123 ? -11.223 -16.937 -9.205 1.00 74.00 123 LEU A CA 1
ATOM 994 C C . LEU A 1 123 ? -12.253 -17.967 -9.689 1.00 74.00 123 LEU A C 1
ATOM 996 O O . LEU A 1 123 ? -11.916 -18.712 -10.636 1.00 74.00 123 LEU A O 1
#

Radius of gyration: 16.96 Å; chains: 1; bound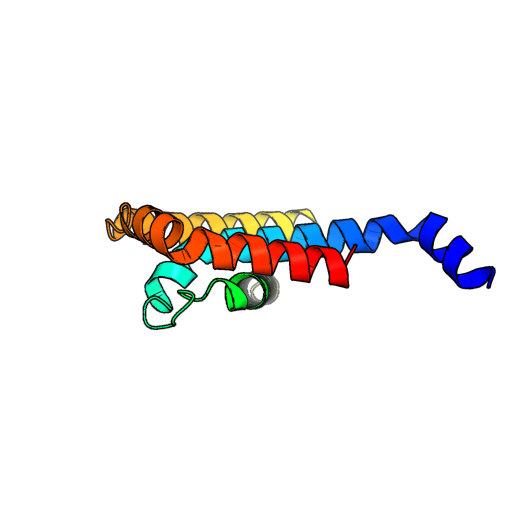ing box: 33×37×46 Å

=== Feature glossary ===
The record interleaves many kinds of information about one protein. Here is each kind framed as the question it answers.

Q: What does the local fold look like, residue by residue?
A: The Foldseek 3Di string encodes local tertiary geometry as a 20-letter alphabet — one character per residue — derived from the relative positions of nearby Cα atoms. Unlike the amino-acid sequence, 3Di is a direct function of the 3D structure, so two proteins with the same fold have similar 3Di strings even at low sequence identity.

Q: Which residues are in helices, strands, or loops?
A: The SS8 string is DSSP's per-residue secondary-structure call. α-helix (H) means an i→i+4 H-bond ladder; β-strand (E) means the residue participates in a β-sheet; 3₁₀ (G) and π (I) are tighter and wider helices; T/S are turns/bends; '-' is loop.

Q: How big and how compact is the whole molecule?
A: Radius of gyration (Rg) is the root-mean-square distance of Cα atoms from their centroid — a single number for overall size and compactness. A globular domain of N residues has Rg ≈ 2.2·N^0.38 Å; an extended or disordered chain has a much larger Rg. The Cα contact count is the number of residue pairs whose Cα atoms are within 8 Å and are more than four positions apart in sequence — a standard proxy for tertiary packing density. The bounding box is the smallest axis-aligned box enclosing all Cα atoms.

Q: Where is each backbone atom in 3D?
A: Structure coordinates are given as an mmCIF _atom_site loop: one row per atom with element, residue name, chain id, sequence number, and x/y/z position in Å. Only the four main-chain atoms per residue are included here; side chains are omitted to keep the record compact.

Q: What is the amino-acid chain?
A: Primary structure: the covalent order of the twenty standard amino acids along the backbone. Two proteins with the same sequence will (almost always) fold to the same structure; two with 30% identity often share a fold but not the details.

Q: What if only a Cα trace is available?
A: Three-state secondary structure (P-SEA) collapses the eight DSSP classes into helix (a), strand (b), and coil (c). P-SEA assigns these from Cα geometry alone — distances and angles — without requiring backbone oxygens, so it works on any Cα trace.

Q: What family and function is it annotated with?
A: Database cross-references. InterPro integrates a dozen domain/family signature databases into unified entries with residue-range hits. GO terms attach function/process/location labels with evidence codes. CATH codes position the fold in a four-level structural taxonomy. Organism is the NCBI-taxonomy species name.

Q: How confident is the AlphaFold model at each residue?
A: pLDDT is the predicted lDDT-Cα score: AlphaFold's confidence that the local environment of each residue (all inter-atomic distances within 15 Å) is correctly placed. It is a per-residue number between 0 and 100, with higher meaning more reliable.

Q: How mobile is each atom in the crystal?
A: B-factor (Debye–Waller factor) reflects atomic displacement in the crystal lattice. It is an experimental observable (units Å²), not a prediction; low values mean the atom is pinned down, high values mean it moves or is heterogeneous across the crystal.

Q: Which residues are buried vs exposed?
A: SASA measures how much of the protein is reachable by solvent. It is computed by rolling a water-sized probe over the atomic surface and summing the exposed area (Å²). Per-residue SASA distinguishes core (buried, low SASA) from surface (exposed, high SASA) residues; total SASA is a whole-molecule size measure.

Q: What do the diagnostic plots show?
A: Plot images: a contact map (which residues are close in 3D, as an N×N binary image), a Ramachandran scatter (backbone torsion angles, revealing secondary-structure composition at a glance), and — for AlphaFold structures — a PAE heatmap (pairwise prediction confidence).

Q: What known structures does this most resemble?
A: The Foldseek neighbor list gives the closest experimentally determined structures in the PDB, ranked by structural alignment. TM-score near 1 means near-identical fold; near 0.3 means only rough topology match. This is how one finds what a novel AlphaFold prediction most resembles in the solved-structure universe.

Q: Are the domains correctly placed relative to each other?
A: Predicted aligned error is AlphaFold's pairwise confidence. Unlike pLDDT (per-residue), PAE is per-residue-pair and captures whether two parts of the structure are correctly placed relative to each other. Units are ångströms of expected positional error.

Q: What do the rendered images show?
A: Structure images are PyMOL renders from six orthogonal ca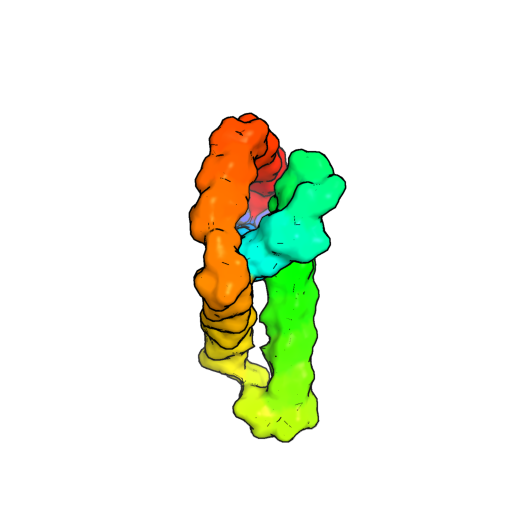mera directions. Cartoon representation draws helices as coils and strands as arrows; sticks shows the backbone as bonds; surface shows the solvent-excluded envelope. Rainbow coloring maps sequence position to hue (blue→red, N→C); chain coloring assigns a distinct color per polypeptide.

Q: What are the backbone torsion angles?
A: φ (phi) and ψ (psi) are the two rotatable backbone dihedrals per residue: φ is the C(i-1)–N–Cα–C torsion, ψ is the N–Cα–C–N(i+1) torsion, both in degrees on (−180°, 180°]. α-helical residues cluster near (−60°, −45°); β-strand residues near (−120°, +130°). A Ramachandran plot is simply a scatter of (φ, ψ) for every residue.